Protein AF-A0A7X5N6L5-F1 (afdb_monomer_lite)

Organism: Xanthomonas perforans (NCBI:txid442694)

Structure (mmCIF, N/CA/C/O backbone):
data_AF-A0A7X5N6L5-F1
#
_entry.id   AF-A0A7X5N6L5-F1
#
loop_
_atom_site.group_PDB
_atom_site.id
_atom_site.type_symbol
_atom_site.label_atom_id
_atom_site.label_alt_id
_atom_site.label_comp_id
_atom_site.label_asym_id
_atom_site.label_entity_id
_atom_site.label_seq_id
_atom_site.pdbx_PDB_ins_code
_atom_site.Cartn_x
_atom_site.Cartn_y
_atom_site.Cartn_z
_atom_site.occupancy
_atom_site.B_iso_or_equiv
_atom_site.auth_seq_id
_atom_site.auth_comp_id
_atom_site.auth_asym_id
_atom_site.auth_atom_id
_atom_site.pdbx_PDB_model_num
ATOM 1 N N . GLY A 1 1 ? -11.338 22.497 5.775 1.00 77.44 1 GLY A N 1
ATOM 2 C CA . GLY A 1 1 ? -10.242 21.511 5.762 1.00 77.44 1 GLY A CA 1
ATOM 3 C C . GLY A 1 1 ? -10.839 20.124 5.754 1.00 77.44 1 GLY A C 1
ATOM 4 O O . GLY A 1 1 ? -11.997 19.994 6.133 1.00 77.44 1 GLY A O 1
ATOM 5 N N . GLU A 1 2 ? -10.092 19.119 5.308 1.00 85.62 2 GLU A N 1
ATOM 6 C CA . GLU A 1 2 ? -10.535 17.722 5.392 1.00 85.62 2 GLU A CA 1
ATOM 7 C C . GLU A 1 2 ? -10.574 17.244 6.851 1.00 85.62 2 GLU A C 1
ATOM 9 O O . GLU A 1 2 ? -9.787 17.696 7.686 1.00 85.62 2 GLU A O 1
ATOM 14 N N . THR A 1 3 ? -11.511 16.349 7.169 1.00 92.75 3 THR A N 1
ATOM 15 C CA . THR A 1 3 ? -11.646 15.731 8.496 1.00 92.75 3 THR A CA 1
ATOM 16 C C . THR A 1 3 ? -11.170 14.280 8.417 1.00 92.75 3 THR A C 1
ATOM 18 O O . THR A 1 3 ? -11.670 13.547 7.559 1.00 92.75 3 THR A O 1
ATOM 21 N N . PRO A 1 4 ? -10.227 13.842 9.272 1.00 90.06 4 PRO A N 1
ATOM 22 C CA . PRO A 1 4 ? -9.727 12.472 9.241 1.00 90.06 4 PRO A CA 1
ATOM 23 C C . PRO A 1 4 ? -10.848 11.470 9.541 1.00 90.06 4 PRO A C 1
ATOM 25 O O . PRO A 1 4 ? -11.698 11.708 10.399 1.00 90.06 4 PRO A O 1
ATOM 28 N N . GLN A 1 5 ? -10.831 10.338 8.837 1.00 93.06 5 GLN A N 1
ATOM 29 C CA . GLN A 1 5 ? -11.788 9.245 9.007 1.00 93.06 5 GLN A CA 1
ATOM 30 C C . GLN A 1 5 ? -11.042 7.947 9.300 1.00 93.06 5 GLN A C 1
ATOM 32 O O . GLN A 1 5 ? -10.010 7.666 8.693 1.00 93.06 5 GLN A O 1
ATOM 37 N N . LEU A 1 6 ? -11.593 7.141 10.205 1.00 94.62 6 LEU A N 1
ATOM 38 C CA . LEU A 1 6 ? -11.113 5.783 10.434 1.00 94.62 6 LEU A CA 1
ATOM 39 C C . LEU A 1 6 ? -11.607 4.886 9.301 1.00 94.62 6 LEU A C 1
ATOM 41 O O . LEU A 1 6 ? -12.810 4.806 9.055 1.00 94.62 6 LEU A O 1
ATOM 45 N N . ARG A 1 7 ? -10.677 4.217 8.618 1.00 93.81 7 ARG A N 1
ATOM 46 C CA . ARG A 1 7 ? -10.967 3.242 7.563 1.00 93.81 7 ARG A CA 1
ATOM 47 C C . ARG A 1 7 ? -10.023 2.054 7.678 1.00 93.81 7 ARG A C 1
ATOM 49 O O . ARG A 1 7 ? -8.878 2.214 8.099 1.00 93.81 7 ARG A O 1
ATOM 56 N N . SER A 1 8 ? -10.507 0.878 7.284 1.00 95.69 8 SER A N 1
ATOM 57 C CA . SER A 1 8 ? -9.652 -0.296 7.104 1.00 95.69 8 SER A CA 1
ATOM 58 C C . SER A 1 8 ? -8.891 -0.145 5.795 1.00 95.69 8 SER A C 1
ATOM 60 O O . SER A 1 8 ? -9.498 -0.074 4.724 1.00 95.69 8 SER A O 1
ATOM 62 N N . VAL A 1 9 ? -7.568 -0.035 5.887 1.00 94.81 9 VAL A N 1
ATOM 63 C CA . VAL A 1 9 ? -6.712 0.235 4.734 1.00 94.81 9 VAL A CA 1
ATOM 64 C C . VAL A 1 9 ? -5.464 -0.635 4.750 1.00 94.81 9 VAL A C 1
ATOM 66 O O . VAL A 1 9 ? -4.947 -0.985 5.811 1.00 94.81 9 VAL A O 1
ATOM 69 N N . ARG A 1 10 ? -4.944 -0.937 3.560 1.00 94.38 10 ARG A N 1
ATOM 70 C CA . ARG A 1 10 ? -3.700 -1.681 3.358 1.00 94.38 10 ARG A CA 1
ATOM 71 C C . ARG A 1 10 ? -2.776 -0.921 2.419 1.00 94.38 10 ARG A C 1
ATOM 73 O O . ARG A 1 10 ? -3.205 -0.312 1.442 1.00 94.38 10 ARG A O 1
ATOM 80 N N . PHE A 1 11 ? -1.481 -0.991 2.692 1.00 94.12 11 PHE A N 1
ATOM 81 C CA . PHE A 1 11 ? -0.454 -0.483 1.791 1.00 94.12 11 PHE A CA 1
ATOM 82 C C . PHE A 1 11 ? 0.062 -1.628 0.919 1.00 94.12 11 PHE A C 1
ATOM 84 O O . PHE A 1 11 ? 0.558 -2.626 1.438 1.00 94.12 11 PHE A O 1
ATOM 91 N N . ARG A 1 12 ? -0.045 -1.488 -0.408 1.00 93.38 12 ARG A N 1
ATOM 92 C CA . ARG A 1 12 ? 0.520 -2.465 -1.362 1.00 93.38 12 ARG A CA 1
ATOM 93 C C . ARG A 1 12 ? 2.008 -2.250 -1.635 1.00 93.38 12 ARG A C 1
ATOM 95 O O . ARG A 1 12 ? 2.683 -3.133 -2.140 1.00 93.38 12 ARG A O 1
ATOM 102 N N . THR A 1 13 ? 2.526 -1.075 -1.300 1.00 92.25 13 THR A N 1
ATOM 103 C CA . THR A 1 13 ? 3.945 -0.717 -1.368 1.00 92.25 13 THR A CA 1
ATOM 104 C C . THR A 1 13 ? 4.237 0.251 -0.229 1.00 92.25 13 THR A C 1
ATOM 106 O O . THR A 1 13 ? 3.373 1.044 0.140 1.00 92.25 13 THR A O 1
ATOM 109 N N . LEU A 1 14 ? 5.453 0.205 0.314 1.00 91.88 14 LEU A N 1
ATOM 110 C CA . LEU A 1 14 ? 5.911 1.094 1.378 1.00 91.88 14 LEU A CA 1
ATOM 111 C C . LEU A 1 14 ? 7.052 1.993 0.888 1.00 91.88 14 LEU A C 1
ATOM 113 O O . LEU A 1 14 ? 7.866 1.605 0.054 1.00 91.88 14 LEU A O 1
ATOM 117 N N . GLY A 1 15 ? 7.114 3.208 1.424 1.00 89.69 15 GLY A N 1
ATOM 118 C CA . GLY A 1 15 ? 8.212 4.150 1.226 1.00 89.69 15 GLY A CA 1
ATOM 119 C C . GLY A 1 15 ? 7.976 5.404 2.065 1.00 89.69 15 GLY A C 1
ATOM 120 O O . GLY A 1 15 ? 7.367 5.320 3.127 1.00 89.69 15 GLY A O 1
ATOM 121 N N . CYS A 1 16 ? 8.430 6.578 1.610 1.00 90.88 16 CYS A N 1
ATOM 122 C CA . CYS A 1 16 ? 8.256 7.818 2.378 1.00 90.88 16 CYS A CA 1
ATOM 123 C C . CYS A 1 16 ? 6.778 8.094 2.713 1.00 90.88 16 CYS A C 1
ATOM 125 O O . CYS A 1 16 ? 5.921 8.045 1.825 1.00 90.88 16 CYS A O 1
ATOM 127 N N . TYR A 1 17 ? 6.517 8.430 3.980 1.00 84.06 17 TYR A N 1
ATOM 128 C CA . TYR A 1 17 ? 5.183 8.648 4.550 1.00 84.06 17 TYR A CA 1
ATOM 129 C C . TYR A 1 17 ? 4.273 9.589 3.733 1.00 84.06 17 TYR A C 1
ATOM 131 O O . TYR A 1 17 ? 3.168 9.166 3.407 1.00 84.06 17 TYR A O 1
ATOM 139 N N . PRO A 1 18 ? 4.701 10.796 3.297 1.00 88.50 18 PRO A N 1
ATOM 140 C CA . PRO A 1 18 ? 3.802 11.695 2.565 1.00 88.50 18 PRO A CA 1
ATOM 141 C C . PRO A 1 18 ? 3.565 11.277 1.106 1.00 88.50 18 PRO A C 1
ATOM 143 O O . PRO A 1 18 ? 2.822 11.939 0.396 1.00 88.50 18 PRO A O 1
ATOM 146 N N . LEU A 1 19 ? 4.229 10.216 0.634 1.00 90.50 19 LEU A N 1
ATOM 147 C CA . LEU A 1 19 ? 4.260 9.816 -0.777 1.00 90.50 19 LEU A CA 1
ATOM 148 C C . LEU A 1 19 ? 3.728 8.397 -0.995 1.00 90.50 19 LEU A C 1
ATOM 150 O O . LEU A 1 19 ? 3.948 7.817 -2.061 1.00 90.50 19 LEU A O 1
ATOM 154 N N . THR A 1 20 ? 3.073 7.825 0.014 1.00 92.69 20 THR A N 1
ATOM 155 C CA . THR A 1 20 ? 2.518 6.471 -0.031 1.00 92.69 20 THR A CA 1
ATOM 156 C C . THR A 1 20 ? 1.047 6.512 0.357 1.00 92.69 20 THR A C 1
ATOM 158 O O . THR A 1 20 ? 0.716 6.784 1.506 1.00 92.69 20 THR A O 1
ATOM 161 N N . GLY A 1 21 ? 0.171 6.232 -0.601 1.00 92.19 21 GLY A N 1
ATOM 162 C CA . GLY A 1 21 ? -1.261 6.068 -0.391 1.00 92.19 21 GLY A CA 1
ATOM 163 C C . GLY A 1 21 ? -1.620 4.622 -0.058 1.00 92.19 21 GLY A C 1
ATOM 164 O O . GLY A 1 21 ? -1.073 3.684 -0.645 1.00 92.19 21 GLY A O 1
ATOM 165 N N . ALA A 1 22 ? -2.551 4.455 0.878 1.00 92.88 22 ALA A N 1
ATOM 166 C CA . ALA A 1 22 ? -3.178 3.172 1.160 1.00 92.88 22 ALA A CA 1
ATOM 167 C C . ALA A 1 22 ? -4.388 2.947 0.243 1.00 92.88 22 ALA A C 1
ATOM 169 O O . ALA A 1 22 ? -4.963 3.898 -0.287 1.00 92.88 22 ALA A O 1
ATOM 170 N N . ILE A 1 23 ? -4.788 1.688 0.097 1.00 92.69 23 ILE A N 1
ATOM 171 C CA . ILE A 1 23 ? -6.062 1.302 -0.513 1.00 92.69 23 ILE A CA 1
ATOM 172 C C . ILE A 1 23 ? -7.017 0.824 0.574 1.00 92.69 23 ILE A C 1
ATOM 174 O O . ILE A 1 23 ? -6.573 0.299 1.596 1.00 92.69 23 ILE A O 1
ATOM 178 N N . GLU A 1 24 ? -8.320 0.983 0.364 1.00 93.88 24 GLU A N 1
ATOM 179 C CA . GLU A 1 24 ? -9.304 0.332 1.227 1.00 93.88 24 GLU A CA 1
ATOM 180 C C . GLU A 1 24 ? -9.178 -1.181 1.092 1.00 93.88 24 GLU A C 1
ATOM 182 O O . GLU A 1 24 ? -9.097 -1.712 -0.014 1.00 93.88 24 GLU A O 1
ATOM 187 N N . SER A 1 25 ? -9.112 -1.866 2.228 1.00 94.94 25 SER A N 1
ATOM 188 C CA . SER A 1 25 ? -8.989 -3.318 2.266 1.00 94.94 25 SER A CA 1
ATOM 189 C C . SER A 1 25 ? -9.411 -3.823 3.636 1.00 94.94 25 SER A C 1
ATOM 191 O O . SER A 1 25 ? -9.019 -3.268 4.665 1.00 94.94 25 SER A O 1
ATOM 193 N N . THR A 1 26 ? -10.207 -4.885 3.644 1.00 96.25 26 THR A N 1
ATOM 194 C CA . THR A 1 26 ? -10.574 -5.649 4.844 1.00 96.25 26 THR A CA 1
ATOM 195 C C . THR A 1 26 ? -9.855 -6.998 4.891 1.00 96.25 26 THR A C 1
ATOM 197 O O . THR A 1 26 ? -10.217 -7.843 5.701 1.00 96.25 26 THR A O 1
ATOM 200 N N . ALA A 1 27 ? -8.882 -7.233 4.002 1.00 95.94 27 ALA A N 1
ATOM 201 C CA . ALA A 1 27 ? -8.129 -8.478 3.958 1.00 95.94 27 ALA A CA 1
ATOM 202 C C . ALA A 1 27 ? -7.191 -8.576 5.171 1.00 95.94 27 ALA A C 1
ATOM 204 O O . ALA A 1 27 ? -6.228 -7.818 5.289 1.00 95.94 27 ALA A O 1
ATOM 205 N N . ASP A 1 28 ? -7.474 -9.527 6.055 1.00 96.19 28 ASP A N 1
ATOM 206 C CA . ASP A 1 28 ? -6.737 -9.798 7.295 1.00 96.19 28 ASP A CA 1
ATOM 207 C C . ASP A 1 28 ? -6.011 -11.158 7.284 1.00 96.19 28 ASP A C 1
ATOM 209 O O . ASP A 1 28 ? -5.294 -11.497 8.224 1.00 96.19 28 ASP A O 1
ATOM 213 N N . THR A 1 29 ? -6.147 -11.914 6.192 1.00 97.31 29 THR A N 1
ATOM 214 C CA . THR A 1 29 ? -5.503 -13.211 5.954 1.00 97.31 29 THR A CA 1
ATOM 215 C C . THR A 1 29 ? -4.735 -13.210 4.637 1.00 97.31 29 THR A C 1
ATOM 217 O O . THR A 1 29 ? -4.996 -12.406 3.738 1.00 97.31 29 THR A O 1
ATOM 220 N N . LEU A 1 30 ? -3.780 -14.132 4.500 1.00 96.56 30 LEU A N 1
ATOM 221 C CA . LEU A 1 30 ? -2.995 -14.275 3.275 1.00 96.56 30 LEU A CA 1
ATOM 222 C C . LEU A 1 30 ? -3.890 -14.629 2.081 1.00 96.56 30 LEU A C 1
ATOM 224 O O . LEU A 1 30 ? -3.746 -14.055 1.005 1.00 96.56 30 LEU A O 1
ATOM 228 N N . GLU A 1 31 ? -4.842 -15.534 2.280 1.00 98.12 31 GLU A N 1
ATOM 229 C CA . GLU A 1 31 ? -5.792 -15.981 1.266 1.00 98.12 31 GLU A CA 1
ATOM 230 C C . GLU A 1 31 ? -6.657 -14.816 0.773 1.00 98.12 31 GLU A C 1
ATOM 232 O O . GLU A 1 31 ? -6.845 -14.657 -0.435 1.00 98.12 31 GLU A O 1
ATOM 237 N N . ALA A 1 32 ? -7.124 -13.958 1.689 1.00 97.19 32 ALA A N 1
ATOM 238 C CA . ALA A 1 32 ? -7.876 -12.758 1.336 1.00 97.19 32 ALA A CA 1
ATOM 239 C C . ALA A 1 32 ? -7.022 -11.754 0.544 1.00 97.19 32 ALA A C 1
ATOM 241 O O . ALA A 1 32 ? -7.496 -11.191 -0.443 1.00 97.19 32 ALA A O 1
ATOM 242 N N . VAL A 1 33 ? -5.750 -11.568 0.920 1.00 95.38 33 VAL A N 1
ATOM 243 C CA . VAL A 1 33 ? -4.818 -10.703 0.176 1.00 95.38 33 VAL A CA 1
ATOM 244 C C . VAL A 1 33 ? -4.575 -11.238 -1.235 1.00 95.38 33 VAL A C 1
ATOM 246 O O . VAL A 1 33 ? -4.581 -10.463 -2.191 1.00 95.38 33 VAL A O 1
ATOM 249 N N . ILE A 1 34 ? -4.391 -12.552 -1.386 1.00 95.56 34 ILE A N 1
ATOM 250 C CA . ILE A 1 34 ? -4.205 -13.188 -2.695 1.00 95.5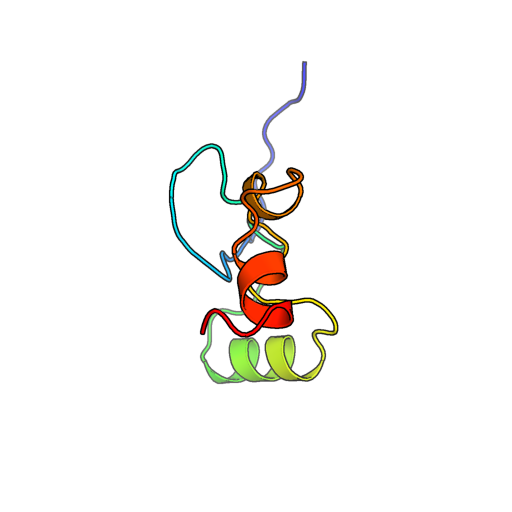6 34 ILE A CA 1
ATOM 251 C C . ILE A 1 34 ? -5.458 -13.001 -3.556 1.00 95.56 34 ILE A C 1
ATOM 253 O O . ILE A 1 34 ? -5.342 -12.589 -4.709 1.00 95.56 34 ILE A O 1
ATOM 257 N N . ALA A 1 35 ? -6.649 -13.247 -3.005 1.00 95.69 35 ALA A N 1
ATOM 258 C CA . ALA A 1 35 ? -7.908 -13.061 -3.724 1.00 95.69 35 ALA A CA 1
ATOM 259 C C . ALA A 1 35 ? -8.095 -11.609 -4.201 1.00 95.69 35 ALA A C 1
ATOM 261 O O . ALA A 1 35 ? -8.448 -11.383 -5.358 1.00 95.69 35 ALA A O 1
ATOM 262 N N . GLU A 1 36 ? -7.790 -10.629 -3.344 1.00 94.56 36 GLU A N 1
ATOM 263 C CA . GLU A 1 36 ? -7.807 -9.201 -3.689 1.00 94.56 36 GLU A CA 1
ATOM 264 C C . GLU A 1 36 ? -6.805 -8.873 -4.809 1.00 94.56 36 GLU A C 1
ATOM 266 O O . GLU A 1 36 ? -7.119 -8.136 -5.745 1.00 94.56 36 GLU A O 1
ATOM 271 N N . MET A 1 37 ? -5.599 -9.443 -4.751 1.00 92.75 37 MET A N 1
ATOM 272 C CA . MET A 1 37 ? -4.571 -9.228 -5.769 1.00 92.75 37 MET A CA 1
ATOM 273 C C . MET A 1 37 ? -4.941 -9.826 -7.128 1.00 92.75 37 MET A C 1
ATOM 275 O O . MET A 1 37 ? -4.668 -9.195 -8.146 1.00 92.75 37 MET A O 1
ATOM 279 N N . LEU A 1 38 ? -5.577 -11.001 -7.160 1.00 94.75 38 LEU A N 1
ATOM 280 C CA . LEU A 1 38 ? -5.953 -11.685 -8.404 1.00 94.75 38 LEU A CA 1
ATOM 281 C C . LEU A 1 38 ? -6.945 -10.885 -9.256 1.00 94.75 38 LEU A C 1
ATOM 283 O O . LEU A 1 38 ? -6.938 -11.012 -10.479 1.00 94.75 38 LEU A O 1
ATOM 287 N N . VAL A 1 39 ? -7.785 -10.062 -8.627 1.00 93.75 39 VAL A N 1
ATOM 288 C CA . VAL A 1 39 ? -8.767 -9.214 -9.323 1.00 93.75 39 VAL A CA 1
ATOM 289 C C . VAL A 1 39 ? -8.283 -7.776 -9.533 1.00 93.75 39 VAL A C 1
ATOM 291 O O . VAL A 1 39 ? -8.974 -6.975 -10.163 1.00 93.75 39 VAL A O 1
ATOM 294 N N . SER A 1 40 ?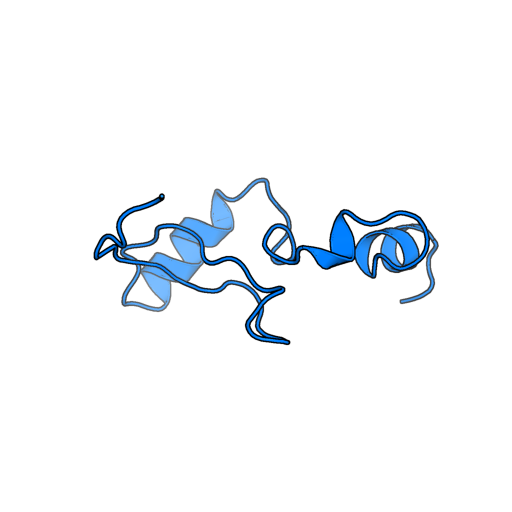 -7.100 -7.423 -9.021 1.00 90.19 40 SER A N 1
ATOM 295 C CA . SER A 1 40 ? -6.544 -6.079 -9.162 1.00 90.19 40 SER A CA 1
ATOM 296 C C . SER A 1 40 ? -6.033 -5.834 -10.581 1.00 90.19 40 SER A C 1
ATOM 298 O O . SER A 1 40 ? -5.114 -6.495 -11.052 1.00 90.19 40 SER A O 1
ATOM 300 N N . THR A 1 41 ? -6.554 -4.796 -11.231 1.00 91.56 41 THR A N 1
ATOM 301 C CA . THR A 1 41 ? -6.098 -4.327 -12.554 1.00 91.56 41 THR A CA 1
ATOM 302 C C . THR A 1 41 ? -5.074 -3.192 -12.475 1.00 91.56 41 THR A C 1
ATOM 304 O O . THR A 1 41 ? -4.650 -2.651 -13.494 1.00 91.56 41 THR A O 1
ATOM 307 N N . SER A 1 42 ? -4.678 -2.805 -11.262 1.00 87.81 42 SER A N 1
ATOM 308 C CA . SER A 1 42 ? -3.759 -1.699 -11.001 1.00 87.81 42 SER A CA 1
ATOM 309 C C . SER A 1 42 ? -2.417 -2.202 -10.473 1.00 87.81 42 SER A C 1
ATOM 311 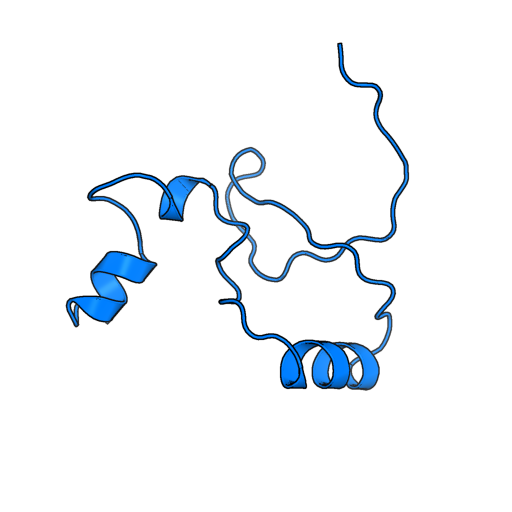O O . SER A 1 42 ? -2.368 -3.175 -9.716 1.00 87.81 42 SER A O 1
ATOM 313 N N . SER A 1 43 ? -1.333 -1.506 -10.840 1.00 89.56 43 SER A N 1
ATOM 314 C CA . SER A 1 43 ? 0.009 -1.767 -10.298 1.00 89.56 43 SER A CA 1
ATOM 315 C C . SER A 1 43 ? 0.009 -1.643 -8.774 1.00 89.56 43 SER A C 1
ATOM 317 O O . SER A 1 43 ? -0.641 -0.759 -8.200 1.00 89.56 43 SER A O 1
ATOM 319 N N . GLU A 1 44 ? 0.810 -2.475 -8.107 1.00 90.50 44 GLU A N 1
ATOM 320 C CA . GLU A 1 44 ? 1.097 -2.350 -6.676 1.00 90.50 44 GLU A CA 1
ATOM 321 C C . GLU A 1 44 ? 1.542 -0.925 -6.297 1.00 90.50 44 GLU A C 1
ATOM 323 O O . GLU A 1 44 ? 1.192 -0.435 -5.221 1.00 90.50 44 GLU A O 1
ATOM 328 N N . ARG A 1 45 ? 2.221 -0.226 -7.222 1.00 90.81 45 ARG A N 1
ATOM 329 C CA . ARG A 1 45 ? 2.792 1.110 -7.026 1.00 90.81 45 ARG A CA 1
ATOM 330 C C . ARG A 1 45 ? 1.835 2.262 -7.321 1.00 90.81 45 ARG A C 1
ATOM 332 O O . ARG A 1 45 ? 2.226 3.410 -7.155 1.00 90.81 45 ARG A O 1
ATOM 339 N N . GLN A 1 46 ? 0.575 2.005 -7.683 1.00 88.88 46 GLN A N 1
ATOM 340 C CA . GLN A 1 46 ? -0.417 3.059 -7.965 1.00 88.88 46 GLN A CA 1
ATOM 341 C C . GLN A 1 46 ? -0.520 4.116 -6.844 1.00 88.88 46 GLN A C 1
ATOM 343 O O . GLN A 1 46 ? -0.728 5.299 -7.118 1.00 88.88 46 GLN A O 1
ATOM 348 N N . GLY A 1 47 ? -0.349 3.695 -5.585 1.00 89.38 47 GLY A N 1
ATOM 349 C CA . GLY A 1 47 ? -0.386 4.574 -4.412 1.00 89.38 47 GLY A CA 1
ATOM 350 C C . GLY A 1 47 ? 0.859 5.448 -4.220 1.00 89.38 47 GLY A C 1
ATOM 351 O O . GLY A 1 47 ? 0.906 6.241 -3.283 1.00 89.38 47 GLY A O 1
ATOM 352 N N . ARG A 1 48 ? 1.896 5.326 -5.054 1.00 92.50 48 ARG A N 1
ATOM 353 C CA . ARG A 1 48 ? 3.115 6.133 -4.953 1.00 92.50 48 ARG A CA 1
ATOM 354 C C . ARG A 1 48 ? 2.919 7.454 -5.684 1.00 92.50 48 ARG A C 1
ATOM 356 O O . ARG A 1 48 ? 2.988 7.506 -6.905 1.00 92.50 48 ARG A O 1
ATOM 363 N N . MET A 1 49 ? 2.753 8.547 -4.937 1.00 87.38 49 MET A N 1
ATOM 364 C CA . MET A 1 49 ? 2.563 9.883 -5.529 1.00 87.38 49 MET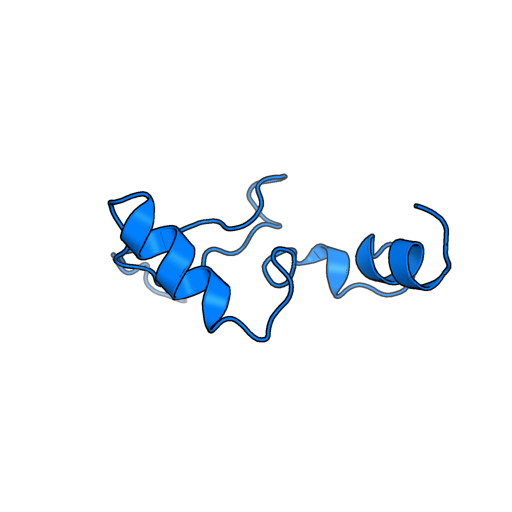 A CA 1
ATOM 365 C C . MET A 1 49 ? 3.700 10.284 -6.479 1.00 87.38 49 MET A C 1
ATOM 367 O O . MET A 1 49 ? 3.465 10.951 -7.480 1.00 87.38 49 MET A O 1
ATOM 371 N N . ILE A 1 50 ? 4.926 9.840 -6.193 1.00 86.31 50 ILE A N 1
ATOM 372 C CA . ILE A 1 50 ? 6.101 10.108 -7.033 1.00 86.31 50 ILE A CA 1
ATOM 373 C C . ILE A 1 50 ? 6.033 9.453 -8.412 1.00 86.31 50 ILE A C 1
ATOM 375 O O . ILE A 1 50 ? 6.671 9.941 -9.337 1.00 86.31 50 ILE A O 1
ATOM 379 N N . ASP A 1 51 ? 5.268 8.371 -8.560 1.00 84.06 51 ASP A N 1
ATOM 380 C CA . ASP A 1 51 ? 5.186 7.643 -9.824 1.00 84.06 51 ASP A CA 1
ATOM 381 C C . ASP A 1 51 ? 4.215 8.327 -10.809 1.00 84.06 51 ASP A C 1
ATOM 383 O O . ASP A 1 51 ? 4.212 7.985 -11.990 1.00 84.06 51 ASP A O 1
ATOM 387 N N . HIS A 1 52 ? 3.471 9.347 -10.352 1.00 79.94 52 HIS A N 1
ATOM 388 C CA . HIS A 1 52 ? 2.653 10.245 -11.183 1.00 79.94 52 HIS A CA 1
ATOM 389 C C . HIS A 1 52 ? 3.429 11.472 -11.691 1.00 79.94 52 HIS A C 1
ATOM 391 O O . HIS A 1 52 ? 2.924 12.212 -12.535 1.00 79.94 52 HIS A O 1
ATOM 397 N N . ALA A 1 53 ? 4.643 11.720 -11.183 1.00 72.38 53 ALA A N 1
ATOM 398 C CA . ALA A 1 53 ? 5.469 12.846 -11.608 1.00 72.38 53 ALA A CA 1
ATOM 399 C C . ALA A 1 53 ? 6.271 12.501 -12.886 1.00 72.38 53 ALA A C 1
ATOM 401 O O . ALA A 1 53 ? 6.912 11.444 -12.935 1.00 72.38 53 ALA A O 1
ATOM 402 N N . PRO A 1 54 ? 6.307 13.384 -13.905 1.00 64.88 54 PRO A N 1
ATOM 403 C CA . PRO A 1 54 ? 7.079 13.150 -15.127 1.00 64.88 54 PRO A CA 1
ATOM 404 C C . PRO A 1 54 ? 8.589 13.030 -14.860 1.00 64.88 54 PRO A C 1
ATOM 406 O O . PRO A 1 54 ? 9.161 13.849 -14.141 1.00 64.88 54 PRO A O 1
ATOM 409 N N . GLY A 1 55 ? 9.253 12.039 -15.469 1.00 65.75 55 GLY A N 1
ATOM 410 C CA . GLY A 1 55 ? 10.722 11.954 -15.556 1.00 65.75 55 GLY A CA 1
ATOM 411 C C . GLY A 1 55 ? 11.460 11.309 -14.372 1.00 65.75 55 GLY A C 1
ATOM 412 O O . GLY A 1 55 ? 12.661 11.066 -14.469 1.00 65.75 55 GLY A O 1
ATOM 413 N N . ALA A 1 56 ? 10.774 10.986 -13.271 1.00 68.25 56 ALA A N 1
ATOM 414 C CA . ALA A 1 56 ? 11.371 10.292 -12.120 1.00 68.25 56 ALA A CA 1
ATOM 415 C C . ALA A 1 56 ? 10.603 9.033 -11.677 1.00 68.25 56 ALA A C 1
ATOM 417 O O . ALA A 1 56 ? 11.031 8.362 -10.734 1.00 68.25 56 ALA A O 1
ATOM 418 N N . SER A 1 57 ? 9.502 8.702 -12.359 1.00 78.00 57 SER A N 1
ATOM 419 C CA . SER A 1 57 ? 8.673 7.537 -12.053 1.00 78.00 57 SER A CA 1
ATOM 420 C C . SER A 1 57 ? 9.449 6.237 -12.257 1.00 78.00 57 SER A C 1
ATOM 422 O O . SER A 1 57 ? 10.040 5.994 -13.313 1.00 78.00 57 SER A O 1
ATOM 424 N N . MET A 1 58 ? 9.443 5.377 -11.239 1.00 78.25 58 MET A N 1
ATOM 425 C CA . MET A 1 58 ? 10.073 4.057 -11.334 1.00 78.25 58 MET A CA 1
ATOM 426 C C . MET A 1 58 ? 9.328 3.154 -12.320 1.00 78.25 58 MET A C 1
ATOM 428 O O . MET A 1 58 ? 9.951 2.324 -12.976 1.00 78.25 58 MET A O 1
ATOM 432 N N . GLU A 1 59 ? 8.014 3.346 -12.457 1.00 77.62 59 GLU A N 1
ATOM 433 C CA . GLU A 1 59 ? 7.190 2.638 -13.443 1.00 77.62 59 GLU A CA 1
ATOM 434 C C . GLU A 1 59 ? 7.592 3.013 -14.871 1.00 77.62 59 GLU A C 1
ATOM 436 O O . GL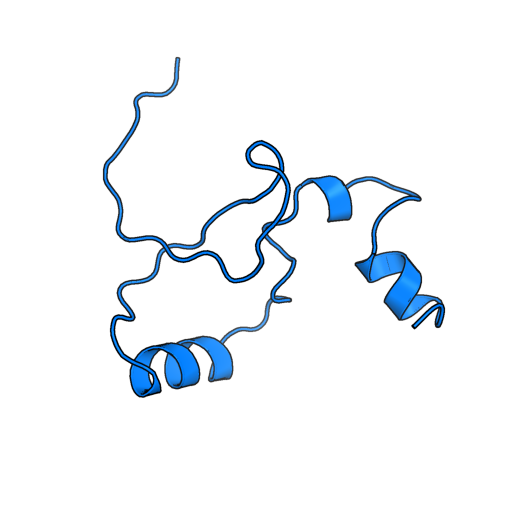U A 1 59 ? 7.753 2.140 -15.720 1.00 77.62 59 GLU A O 1
ATOM 441 N N . GLN A 1 60 ? 7.851 4.300 -15.123 1.00 80.56 60 GLN A N 1
ATOM 442 C CA . GLN A 1 60 ? 8.344 4.747 -16.423 1.00 80.56 60 GLN A CA 1
ATOM 443 C C . GLN A 1 60 ? 9.707 4.112 -16.744 1.00 80.56 60 GLN A C 1
ATOM 445 O O . GLN A 1 60 ? 9.877 3.533 -17.812 1.00 80.56 60 GLN A O 1
ATOM 450 N N . LYS A 1 61 ? 10.642 4.117 -15.788 1.00 81.31 61 LYS A N 1
ATOM 451 C CA . LYS A 1 61 ? 11.952 3.462 -15.948 1.00 81.31 61 LYS A CA 1
ATOM 452 C C . LYS A 1 61 ? 11.831 1.959 -16.223 1.00 81.31 61 LYS A C 1
ATOM 454 O O . LYS A 1 61 ? 12.575 1.422 -17.036 1.00 81.31 61 LYS A O 1
ATOM 459 N N . LYS A 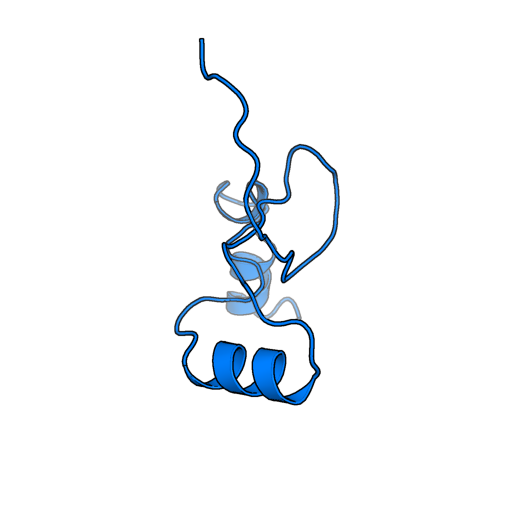1 62 ? 10.881 1.273 -15.583 1.00 80.44 62 LYS A N 1
ATOM 460 C CA . LYS A 1 62 ? 10.600 -0.147 -15.846 1.00 80.44 62 LYS A CA 1
ATOM 461 C C . LYS A 1 62 ? 10.110 -0.376 -17.276 1.00 80.44 62 LYS A C 1
ATOM 463 O O . LYS A 1 62 ? 10.592 -1.289 -17.934 1.00 80.44 62 LYS A O 1
ATOM 468 N N . LEU A 1 63 ? 9.199 0.463 -17.773 1.00 80.94 63 LEU A N 1
ATOM 469 C CA . LEU A 1 63 ? 8.744 0.410 -19.170 1.00 80.94 63 LEU A CA 1
ATOM 470 C C . LEU A 1 63 ? 9.875 0.712 -20.165 1.00 80.94 63 LEU A C 1
ATOM 472 O O . LEU A 1 63 ? 9.911 0.135 -21.246 1.00 80.94 63 LEU A O 1
ATOM 476 N N . GLU A 1 64 ? 10.809 1.582 -19.785 1.00 85.38 64 GLU A N 1
ATOM 477 C CA . GLU A 1 64 ? 12.010 1.918 -20.559 1.00 85.38 64 GLU A CA 1
ATOM 478 C C . GLU A 1 64 ? 13.115 0.842 -20.477 1.00 85.38 64 GLU A C 1
ATOM 480 O O . GLU A 1 64 ? 14.141 0.974 -21.142 1.00 85.38 64 GLU A O 1
ATOM 485 N N . GLY A 1 65 ? 12.925 -0.230 -19.696 1.00 80.94 65 GLY A N 1
ATOM 486 C CA . GLY A 1 65 ? 13.872 -1.346 -19.594 1.00 80.94 65 GLY A CA 1
ATOM 487 C C . GLY A 1 65 ? 15.065 -1.099 -18.665 1.00 80.94 65 GLY A C 1
ATOM 488 O O . GLY A 1 65 ? 16.078 -1.783 -18.773 1.00 80.94 65 GLY A O 1
ATOM 489 N N . TYR A 1 66 ? 14.966 -0.135 -17.744 1.00 75.75 66 TYR A N 1
ATOM 490 C CA . TYR A 1 66 ? 15.998 0.110 -16.724 1.00 75.75 66 TYR A CA 1
ATOM 491 C C . TYR A 1 66 ? 16.057 -0.970 -15.623 1.00 75.75 66 TYR A C 1
ATOM 493 O O . TYR A 1 66 ? 16.960 -0.912 -14.784 1.00 75.75 66 TYR A O 1
ATOM 501 N N . PHE A 1 67 ? 15.114 -1.922 -15.609 1.00 66.44 67 PHE A N 1
ATOM 502 C CA . PHE A 1 67 ? 14.990 -3.005 -14.627 1.00 66.44 67 PHE A CA 1
ATOM 503 C C . PHE A 1 67 ? 14.692 -4.345 -15.294 1.00 66.44 67 PHE A C 1
ATOM 505 O O . PHE A 1 67 ? 13.913 -4.342 -16.274 1.00 66.44 67 PHE A O 1
#

Radius of gyration: 14.15 Å; chains: 1; bounding box: 28×38×31 Å

pLDDT: mean 88.25, std 8.23, range [64.88, 98.12]

Secondary structure (DSSP, 8-state):
--------EE-SS---GGGB--EE----SHHHHHHHHHT--S-GGGGBGGGGSTTT-HHHHHHTT--

Sequence (67 aa):
GETPQLRSVRFRTLGCYPLTGAIESTADTLEAVIAEMLVSTSSERQGRMIDHAPGASMEQKKLEGYF

Foldseek 3Di:
DDDDDDAQWDQLDDDDPVFFDTDGDPDPDPVRVVVVVVPDPDDSCPRGNQLPDPPRHPVVCVVVVVD